Protein AF-A0A2D8NR41-F1 (afdb_monomer)

Secondary structure (DSSP, 8-state):
--HHHHHHHHHHHHHHHHHHHHHHHHHHHHHHHHHTT--HHHHHHHHHHSHHHHHHHHHHHHHHHHHHHHHHTTT-TTS--PPPPHHHHHHHHHHHHHHHHHHHHIIIIITTPPPPTT-PPPTT-

Solvent-accessible surface area (backbone atoms only — not comparable to full-atom values): 7185 Å² total; per-residue (Å²): 129,58,71,67,58,52,50,40,50,53,34,42,53,49,20,52,52,46,48,53,51,53,53,53,52,51,51,52,53,51,52,53,27,62,76,69,72,46,63,61,67,61,48,52,53,53,53,63,64,36,67,66,48,45,38,44,53,52,34,24,51,50,28,43,47,53,33,52,42,43,73,73,58,53,58,59,93,74,86,64,83,60,76,81,55,68,68,58,55,49,48,50,50,54,35,48,53,42,49,52,51,50,50,48,48,37,69,76,70,46,73,85,58,85,61,61,90,93,63,68,75,62,97,88,113

Sequence (125 aa):
MSPERVWTVLRGVMAVVILASVVRQLAASIASALEYGRDLGVTVANFFSFFTILSNVSSAIVLTWAVVWFLTRGRDAGGERRREPRVLAIALVSVTTYMVITGVVYNILLRGVELPQGSEPVPWS

Structure (mmCIF, N/CA/C/O backbone):
data_AF-A0A2D8NR41-F1
#
_entry.id   AF-A0A2D8NR41-F1
#
loop_
_atom_site.group_PDB
_atom_site.id
_atom_site.type_symbol
_atom_site.label_atom_id
_atom_site.label_alt_id
_atom_site.label_comp_id
_atom_site.label_asym_id
_atom_site.label_entity_id
_atom_site.label_seq_id
_atom_site.pdbx_PDB_ins_code
_atom_site.Cartn_x
_atom_site.Cartn_y
_atom_site.Cartn_z
_atom_site.occupancy
_atom_site.B_iso_or_equiv
_atom_site.auth_seq_id
_atom_site.auth_comp_id
_atom_site.auth_asym_id
_atom_site.auth_atom_id
_atom_site.pdbx_PDB_model_num
ATOM 1 N N . MET A 1 1 ? 14.369 -16.161 -17.646 1.00 67.06 1 MET A N 1
ATOM 2 C CA . MET A 1 1 ? 13.670 -14.851 -17.604 1.00 67.06 1 MET A CA 1
ATOM 3 C C . MET A 1 1 ? 14.728 -13.774 -17.371 1.00 67.06 1 MET A C 1
ATOM 5 O O . MET A 1 1 ? 15.630 -14.047 -16.592 1.00 67.06 1 MET A O 1
ATOM 9 N N . SER A 1 2 ? 14.710 -12.621 -18.054 1.00 83.56 2 SER A N 1
ATOM 10 C CA . SER A 1 2 ? 15.742 -11.591 -17.811 1.00 83.56 2 SER A CA 1
ATOM 11 C C . SER A 1 2 ? 15.617 -11.012 -16.389 1.00 83.56 2 SER A C 1
ATOM 13 O O . SER A 1 2 ? 14.490 -10.935 -15.890 1.00 83.56 2 SER A O 1
ATOM 15 N N . PRO A 1 3 ? 16.720 -10.582 -15.739 1.00 84.69 3 PRO A N 1
ATOM 16 C CA . PRO A 1 3 ? 16.688 -10.051 -14.369 1.00 84.69 3 PRO A CA 1
ATOM 17 C C . PRO A 1 3 ? 15.653 -8.935 -14.169 1.00 84.69 3 PRO A C 1
ATOM 19 O O . PRO A 1 3 ? 14.934 -8.905 -13.178 1.00 84.69 3 PRO A O 1
ATOM 22 N N . GLU A 1 4 ? 15.503 -8.067 -15.167 1.00 84.31 4 GLU A N 1
ATOM 23 C CA . GLU A 1 4 ? 14.538 -6.964 -15.153 1.00 84.31 4 GLU A CA 1
ATOM 24 C C . GLU A 1 4 ? 13.085 -7.447 -15.138 1.00 84.31 4 GLU A C 1
ATOM 26 O O . GLU A 1 4 ? 12.248 -6.907 -14.420 1.00 84.31 4 GLU A O 1
ATOM 31 N N . ARG A 1 5 ? 12.776 -8.502 -15.905 1.00 86.88 5 ARG A N 1
ATOM 32 C CA . ARG A 1 5 ? 11.436 -9.101 -15.911 1.00 86.88 5 ARG A CA 1
ATOM 33 C C . ARG A 1 5 ? 11.131 -9.766 -14.577 1.00 86.88 5 ARG A C 1
ATOM 35 O O . ARG A 1 5 ? 10.019 -9.604 -14.090 1.00 86.88 5 ARG A O 1
ATOM 42 N N . VAL A 1 6 ? 12.102 -10.469 -13.990 1.00 92.38 6 VAL A N 1
ATOM 43 C CA . VAL A 1 6 ? 11.952 -11.061 -12.650 1.00 92.38 6 VAL A CA 1
ATOM 44 C C . VAL A 1 6 ? 11.641 -9.964 -11.636 1.00 92.38 6 VAL A C 1
ATOM 46 O O . VAL A 1 6 ? 10.667 -10.069 -10.901 1.00 92.38 6 VAL A O 1
ATOM 49 N N . TRP A 1 7 ? 12.401 -8.871 -11.653 1.00 90.38 7 TRP A N 1
ATOM 50 C CA . TRP A 1 7 ? 12.199 -7.753 -10.737 1.00 90.38 7 TRP A CA 1
ATOM 51 C C . TRP A 1 7 ? 10.839 -7.069 -10.906 1.00 90.38 7 TRP A C 1
ATOM 53 O O . TRP A 1 7 ? 10.156 -6.794 -9.922 1.00 90.38 7 TRP A O 1
ATOM 63 N N . THR A 1 8 ? 10.389 -6.854 -12.143 1.00 92.69 8 THR A N 1
ATOM 64 C CA . THR A 1 8 ? 9.043 -6.328 -12.405 1.00 92.69 8 THR A CA 1
ATOM 65 C C . THR A 1 8 ? 7.953 -7.274 -11.902 1.00 92.69 8 THR A C 1
ATOM 67 O O . THR A 1 8 ? 6.981 -6.808 -11.311 1.00 92.69 8 THR A O 1
ATOM 70 N N . VAL A 1 9 ? 8.106 -8.589 -12.091 1.00 94.62 9 VAL A N 1
ATOM 71 C CA . VAL A 1 9 ? 7.152 -9.577 -11.559 1.00 94.62 9 VAL A CA 1
ATOM 72 C C . VAL A 1 9 ? 7.119 -9.521 -10.035 1.00 94.62 9 VAL A C 1
ATOM 74 O O . VAL A 1 9 ? 6.037 -9.429 -9.469 1.00 94.62 9 VAL A O 1
ATOM 77 N N . LEU A 1 10 ? 8.278 -9.495 -9.372 1.00 96.62 10 LEU A N 1
ATOM 78 C CA . LEU A 1 10 ? 8.359 -9.395 -7.912 1.00 96.62 10 LEU A CA 1
ATOM 79 C C . LEU A 1 10 ? 7.687 -8.120 -7.387 1.00 96.62 10 LEU A C 1
ATOM 81 O O . LEU A 1 10 ? 6.887 -8.192 -6.458 1.00 96.62 10 LEU A O 1
ATOM 85 N N . ARG A 1 11 ? 7.942 -6.964 -8.014 1.00 96.06 11 ARG A N 1
ATOM 86 C CA . ARG A 1 11 ? 7.269 -5.696 -7.680 1.00 96.06 11 ARG A CA 1
ATOM 87 C C . ARG A 1 11 ? 5.750 -5.805 -7.827 1.00 96.06 11 ARG A C 1
ATOM 89 O O . ARG A 1 11 ? 5.024 -5.347 -6.950 1.00 96.06 11 ARG A O 1
ATOM 96 N N . GLY A 1 12 ? 5.279 -6.426 -8.909 1.00 97.88 12 GLY A N 1
ATOM 97 C CA . GLY A 1 12 ? 3.852 -6.630 -9.163 1.00 97.88 12 GLY A CA 1
ATOM 98 C C . GLY A 1 12 ? 3.194 -7.550 -8.139 1.00 97.88 12 GLY A C 1
ATOM 99 O O . GLY A 1 12 ? 2.162 -7.195 -7.577 1.00 97.88 12 GLY A O 1
ATOM 100 N N . VAL A 1 13 ? 3.815 -8.693 -7.843 1.00 98.25 13 VAL A N 1
ATOM 101 C CA . VAL A 1 13 ? 3.335 -9.632 -6.819 1.00 98.25 13 VAL A CA 1
ATOM 102 C C . VAL A 1 13 ? 3.257 -8.943 -5.458 1.00 98.25 13 VAL A C 1
ATOM 104 O O . VAL A 1 13 ? 2.220 -9.012 -4.804 1.00 98.25 13 VAL A O 1
ATOM 107 N N . MET A 1 14 ? 4.302 -8.214 -5.056 1.00 97.75 14 MET A N 1
ATOM 108 C CA . MET A 1 14 ? 4.299 -7.499 -3.778 1.00 97.75 14 MET A CA 1
ATOM 109 C C . MET A 1 14 ? 3.232 -6.406 -3.713 1.00 97.75 14 MET A C 1
ATOM 111 O O . MET A 1 14 ? 2.570 -6.280 -2.687 1.00 97.75 14 MET A O 1
ATOM 115 N N . ALA A 1 15 ? 3.009 -5.655 -4.796 1.00 98.25 15 ALA A N 1
ATOM 116 C CA . ALA A 1 15 ? 1.934 -4.664 -4.843 1.00 98.25 15 ALA A CA 1
ATOM 117 C C . ALA A 1 15 ? 0.554 -5.305 -4.615 1.00 98.25 15 ALA A C 1
ATOM 119 O O . ALA A 1 15 ? -0.245 -4.781 -3.840 1.00 98.25 15 ALA A O 1
ATOM 120 N N . VAL A 1 16 ? 0.296 -6.461 -5.239 1.00 98.19 16 VAL A N 1
ATOM 121 C CA . VAL A 1 16 ? -0.960 -7.210 -5.074 1.00 98.19 16 VAL A CA 1
ATOM 122 C C . VAL A 1 16 ? -1.117 -7.728 -3.646 1.00 98.19 16 VAL A C 1
ATOM 124 O O . VAL A 1 16 ? -2.184 -7.564 -3.060 1.00 98.19 16 VAL A O 1
ATOM 127 N N . VAL A 1 17 ? -0.066 -8.310 -3.064 1.00 97.81 17 VAL A N 1
ATOM 128 C CA . VAL A 1 17 ? -0.089 -8.820 -1.682 1.00 97.81 17 VAL A CA 1
ATOM 129 C C . VAL A 1 17 ? -0.371 -7.697 -0.683 1.00 97.81 17 VAL A C 1
ATOM 131 O O . VAL A 1 17 ? -1.241 -7.841 0.176 1.00 97.81 17 VAL A O 1
ATOM 134 N N . ILE A 1 18 ? 0.316 -6.558 -0.817 1.00 96.62 18 ILE A N 1
ATOM 135 C CA . ILE A 1 18 ? 0.108 -5.394 0.054 1.00 96.62 18 ILE A CA 1
ATOM 136 C C . ILE A 1 18 ? -1.329 -4.882 -0.076 1.00 96.62 18 ILE A C 1
ATOM 138 O O . ILE A 1 18 ? -1.996 -4.662 0.934 1.00 96.62 18 ILE A O 1
ATOM 142 N N . LEU A 1 19 ? -1.835 -4.732 -1.304 1.00 97.00 19 LEU A N 1
ATOM 143 C CA . LEU A 1 19 ? -3.196 -4.253 -1.535 1.00 97.00 19 LEU A CA 1
ATOM 144 C C . LEU A 1 19 ? -4.244 -5.207 -0.945 1.00 97.00 19 LEU A C 1
ATOM 146 O O . LEU A 1 19 ? -5.183 -4.752 -0.296 1.00 97.00 19 LEU A O 1
ATOM 150 N N . ALA A 1 20 ? -4.066 -6.519 -1.116 1.00 96.56 20 ALA A N 1
ATOM 151 C CA . ALA A 1 20 ? -4.950 -7.526 -0.534 1.00 96.56 20 ALA A CA 1
ATOM 152 C C . ALA A 1 20 ? -4.975 -7.446 1.001 1.00 96.56 20 ALA A C 1
ATOM 154 O O . ALA A 1 20 ? -6.049 -7.520 1.602 1.00 96.56 20 ALA A O 1
ATOM 155 N N . SER A 1 21 ? -3.814 -7.236 1.628 1.00 93.69 21 SER A N 1
ATOM 156 C CA . SER A 1 21 ? -3.703 -7.038 3.077 1.00 93.69 21 SER A CA 1
ATOM 157 C C . SER A 1 21 ? -4.460 -5.788 3.543 1.00 93.69 21 SER A C 1
ATOM 159 O O . SER A 1 21 ? -5.305 -5.876 4.435 1.00 93.69 21 SER A O 1
ATOM 161 N N . VAL A 1 22 ? -4.252 -4.643 2.879 1.00 95.69 22 VAL A N 1
ATOM 162 C CA . VAL A 1 22 ? -4.940 -3.379 3.203 1.00 95.69 22 VAL A CA 1
ATOM 163 C C . VAL A 1 22 ? -6.457 -3.512 3.056 1.00 95.69 22 VAL A C 1
ATOM 165 O O . VAL A 1 22 ? -7.193 -3.113 3.956 1.00 95.69 22 VAL A O 1
ATOM 168 N N . VAL A 1 23 ? -6.940 -4.101 1.957 1.00 96.19 23 VAL A N 1
ATOM 169 C CA . VAL A 1 23 ? -8.381 -4.296 1.715 1.00 96.19 23 VAL A CA 1
ATOM 170 C C . VAL A 1 23 ? -8.998 -5.197 2.779 1.00 96.19 23 VAL A C 1
ATOM 172 O O . VAL A 1 23 ? -10.062 -4.879 3.311 1.00 96.19 23 VAL A O 1
ATOM 175 N N . ARG A 1 24 ? -8.329 -6.301 3.127 1.00 94.38 24 ARG A N 1
ATOM 176 C CA . ARG A 1 24 ? -8.798 -7.200 4.183 1.00 94.38 24 ARG A CA 1
ATOM 177 C C . ARG A 1 24 ? -8.887 -6.484 5.528 1.00 94.38 24 ARG A C 1
ATOM 179 O O . ARG A 1 24 ? -9.885 -6.643 6.227 1.00 94.38 24 ARG A O 1
ATOM 186 N N . GLN A 1 25 ? -7.860 -5.721 5.893 1.00 92.62 25 GLN A N 1
ATOM 187 C CA . GLN A 1 25 ? -7.826 -5.025 7.177 1.00 92.62 25 GLN A CA 1
ATOM 188 C C . GLN A 1 25 ? -8.896 -3.929 7.243 1.00 92.62 25 GLN A C 1
ATOM 190 O O . GLN A 1 25 ? -9.595 -3.829 8.247 1.00 92.62 25 GLN A O 1
ATOM 195 N N . LEU A 1 26 ? -9.113 -3.193 6.148 1.00 94.12 26 LEU A N 1
ATOM 196 C CA . LEU A 1 26 ? -10.197 -2.216 6.043 1.00 94.12 26 LEU A CA 1
ATOM 197 C C . LEU A 1 26 ? -11.575 -2.877 6.189 1.00 94.12 26 LEU A C 1
ATOM 199 O O . LEU A 1 26 ? -12.419 -2.374 6.927 1.00 94.12 26 LEU A O 1
ATOM 203 N N . ALA A 1 27 ? -11.802 -4.014 5.525 1.00 95.06 27 ALA A N 1
ATOM 204 C CA . ALA A 1 27 ? -13.057 -4.756 5.636 1.00 95.06 27 ALA A CA 1
ATOM 205 C C . ALA A 1 27 ? -13.327 -5.211 7.080 1.00 95.06 27 ALA A C 1
ATOM 207 O O . ALA A 1 27 ? -14.451 -5.081 7.559 1.00 95.06 27 ALA A O 1
ATOM 208 N N . ALA A 1 28 ? -12.296 -5.678 7.791 1.00 91.12 28 ALA A N 1
ATOM 209 C CA . ALA A 1 28 ? -12.403 -6.032 9.205 1.00 91.12 28 ALA A CA 1
ATOM 210 C C . ALA A 1 28 ? -12.726 -4.810 10.086 1.00 91.12 28 ALA A C 1
ATOM 212 O O . ALA A 1 28 ? -13.606 -4.888 10.942 1.00 91.12 28 ALA A O 1
ATOM 213 N N . SER A 1 29 ? -12.080 -3.662 9.845 1.00 90.25 29 SER A N 1
ATOM 214 C CA . SER A 1 29 ? -12.373 -2.417 10.569 1.00 90.25 29 SER A CA 1
ATOM 215 C C . SER A 1 29 ? -13.807 -1.930 10.342 1.00 90.25 29 SER A C 1
ATOM 217 O O . SER A 1 29 ? -14.466 -1.517 11.293 1.00 90.25 29 SER A O 1
ATOM 219 N N . ILE A 1 30 ? -14.313 -2.011 9.107 1.00 94.25 30 ILE A N 1
ATOM 220 C CA . ILE A 1 30 ? -15.699 -1.647 8.776 1.00 94.25 30 ILE A CA 1
ATOM 221 C C . ILE A 1 30 ? -16.686 -2.612 9.439 1.00 94.25 30 ILE A C 1
ATOM 223 O O . ILE A 1 30 ? -17.657 -2.157 10.036 1.00 94.25 30 ILE A O 1
ATOM 227 N N . ALA A 1 31 ? -16.438 -3.923 9.373 1.00 93.31 31 ALA A N 1
ATOM 228 C CA . ALA A 1 31 ? -17.303 -4.921 10.003 1.00 93.31 31 ALA A CA 1
ATOM 229 C C . ALA A 1 31 ? -17.423 -4.688 11.517 1.00 93.31 31 ALA A C 1
ATOM 231 O O . ALA A 1 31 ? -18.533 -4.634 12.041 1.00 93.31 31 ALA A O 1
ATOM 232 N N . SER A 1 32 ? -16.296 -4.440 12.193 1.00 89.44 32 SER A N 1
ATOM 233 C CA . SER A 1 32 ? -16.276 -4.095 13.618 1.00 89.44 32 SER A CA 1
ATOM 234 C C . SER A 1 32 ? -17.012 -2.782 13.911 1.00 89.44 32 SER A C 1
ATOM 236 O O . SER A 1 32 ? -17.748 -2.682 14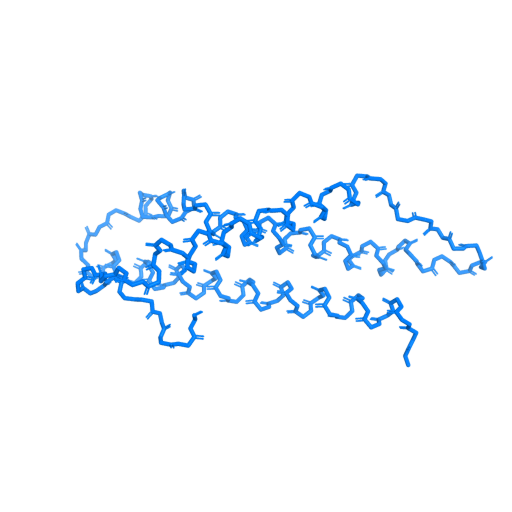.892 1.00 89.44 32 SER A O 1
ATOM 238 N N . ALA A 1 33 ? -16.854 -1.761 13.064 1.00 93.31 33 ALA A N 1
ATOM 239 C CA . ALA A 1 33 ? -17.566 -0.500 13.244 1.00 93.31 33 ALA A CA 1
ATOM 240 C C . ALA A 1 33 ? -19.085 -0.666 13.123 1.00 93.31 33 ALA A C 1
ATOM 242 O O . ALA A 1 33 ? -19.812 -0.095 13.932 1.00 93.31 33 ALA A O 1
ATOM 243 N N . LEU A 1 34 ? -19.560 -1.478 12.176 1.00 94.69 34 LEU A N 1
ATOM 244 C CA . LEU A 1 34 ? -20.982 -1.797 12.037 1.00 94.69 34 LEU A CA 1
ATOM 245 C C . LEU A 1 34 ? -21.515 -2.569 13.249 1.00 94.69 34 LEU A C 1
ATOM 247 O O . LEU A 1 34 ? -22.580 -2.229 13.757 1.00 94.69 34 LEU A O 1
ATOM 251 N N . GLU A 1 35 ? -20.769 -3.564 13.734 1.00 94.25 35 GLU A N 1
ATOM 252 C CA . GLU A 1 35 ? -21.146 -4.376 14.898 1.00 94.25 35 GLU A CA 1
ATOM 253 C C . GLU A 1 35 ? -21.319 -3.529 16.166 1.00 94.25 35 GLU A C 1
ATOM 255 O O . GLU A 1 35 ? -22.291 -3.691 16.901 1.00 94.25 35 GLU A O 1
ATOM 260 N N . TYR A 1 36 ? -20.411 -2.578 16.395 1.00 92.62 36 TYR A N 1
ATOM 261 C CA . TYR A 1 36 ? -20.434 -1.713 17.576 1.00 92.62 36 TYR A CA 1
ATOM 262 C C . TYR A 1 36 ? -21.157 -0.373 17.360 1.00 92.62 36 TYR A C 1
ATOM 264 O O . TYR A 1 36 ? -21.066 0.504 18.219 1.00 92.62 36 TYR A O 1
ATOM 272 N N . GLY A 1 37 ? -21.837 -0.178 16.224 1.00 93.19 37 GLY A N 1
ATOM 273 C CA . GLY A 1 37 ? -22.565 1.061 15.917 1.00 93.19 37 GLY A CA 1
ATOM 274 C C . GLY A 1 37 ? -21.684 2.318 15.858 1.00 93.19 37 GLY A C 1
ATOM 275 O O . GLY A 1 37 ? -22.138 3.407 16.208 1.00 93.19 37 GLY A O 1
ATOM 276 N N . ARG A 1 38 ? -20.413 2.181 15.462 1.00 93.44 38 ARG A N 1
ATOM 277 C CA . ARG A 1 38 ? -19.448 3.287 15.336 1.00 93.44 38 ARG A CA 1
ATOM 278 C C . ARG A 1 38 ? -19.631 4.035 14.013 1.00 93.44 38 ARG A C 1
ATOM 280 O O . ARG A 1 38 ? -20.031 3.458 13.005 1.00 93.44 38 ARG A O 1
ATOM 287 N N . ASP A 1 39 ? -19.257 5.314 14.001 1.00 96.12 39 ASP A N 1
ATOM 288 C CA . ASP A 1 39 ? -19.273 6.125 12.781 1.00 96.12 39 ASP A CA 1
ATOM 289 C C . ASP A 1 39 ? -18.265 5.600 11.741 1.00 96.12 39 ASP A C 1
ATOM 291 O O . ASP A 1 39 ? -17.067 5.448 12.016 1.00 96.12 39 ASP A O 1
ATOM 295 N N . LEU A 1 40 ? -18.752 5.317 10.529 1.00 95.25 40 LEU A N 1
ATOM 296 C CA . LEU A 1 40 ? -17.935 4.754 9.452 1.00 95.25 40 LEU A CA 1
ATOM 297 C C . LEU A 1 40 ? -16.930 5.764 8.894 1.00 95.25 40 LEU A C 1
ATOM 299 O O . LEU A 1 40 ? -15.809 5.379 8.563 1.00 95.25 40 LEU A O 1
ATOM 303 N N . GLY A 1 41 ? -17.301 7.043 8.807 1.00 94.88 41 GLY A N 1
ATOM 304 C CA . GLY A 1 41 ? -16.424 8.095 8.295 1.00 94.88 41 GLY A CA 1
ATOM 305 C C . GLY A 1 41 ? -15.193 8.270 9.179 1.00 94.88 41 GLY A C 1
ATOM 306 O O . GLY A 1 41 ? -14.063 8.227 8.692 1.00 94.88 41 GLY A O 1
ATOM 307 N N . VAL A 1 42 ? -15.405 8.365 10.492 1.00 93.88 42 VAL A N 1
ATOM 308 C CA . VAL A 1 42 ? -14.345 8.420 11.507 1.00 93.88 42 VAL A CA 1
ATOM 309 C C . VAL A 1 42 ? -13.526 7.133 11.509 1.00 93.88 42 VAL A C 1
ATOM 311 O O . VAL A 1 42 ? -12.301 7.192 11.574 1.00 93.88 42 VAL A O 1
ATOM 314 N N . THR A 1 43 ? -14.163 5.967 11.382 1.00 93.25 43 THR A N 1
ATOM 315 C CA . THR A 1 43 ? -13.449 4.680 11.312 1.00 93.25 43 THR A CA 1
ATOM 316 C C . THR A 1 43 ? -12.489 4.633 10.123 1.00 93.25 43 THR A C 1
ATOM 318 O O . THR A 1 43 ? -11.322 4.276 10.290 1.00 93.25 43 THR A O 1
ATOM 321 N N . VAL A 1 44 ? -12.943 5.030 8.931 1.00 94.44 44 VAL A N 1
ATOM 322 C CA . VAL A 1 44 ? -12.110 5.058 7.719 1.00 94.44 44 VAL A CA 1
ATOM 323 C C . VAL A 1 44 ? -11.004 6.110 7.835 1.00 94.44 44 VAL A C 1
ATOM 325 O O . VAL A 1 44 ? -9.857 5.828 7.484 1.00 94.44 44 VAL A O 1
ATOM 328 N N . ALA A 1 45 ? -11.304 7.295 8.371 1.00 95.25 45 ALA A N 1
ATOM 329 C CA . ALA A 1 45 ? -10.298 8.330 8.605 1.00 95.25 45 ALA A CA 1
ATOM 330 C C . ALA A 1 45 ? -9.203 7.852 9.575 1.00 95.25 45 ALA A C 1
ATOM 332 O O . ALA A 1 45 ? -8.012 8.018 9.303 1.00 95.25 45 ALA A O 1
ATOM 333 N N . ASN A 1 46 ? -9.591 7.190 10.667 1.00 93.00 46 ASN A N 1
ATOM 334 C CA . ASN A 1 46 ? -8.657 6.609 11.629 1.00 93.00 46 ASN A CA 1
ATOM 335 C C . ASN A 1 46 ? -7.823 5.490 10.995 1.00 93.00 46 ASN A C 1
ATOM 337 O O . ASN A 1 46 ? -6.610 5.459 11.183 1.00 93.00 46 ASN A O 1
ATOM 341 N N . PHE A 1 47 ? -8.438 4.622 10.186 1.00 93.12 47 PHE A N 1
ATOM 342 C CA . PHE A 1 47 ? -7.737 3.559 9.462 1.00 93.12 47 PHE A CA 1
ATOM 343 C C . PHE A 1 47 ? -6.606 4.113 8.581 1.00 93.12 47 PHE A C 1
ATOM 345 O O . PHE A 1 47 ? -5.465 3.661 8.664 1.00 93.12 47 PHE A O 1
ATOM 352 N N . PHE A 1 48 ? -6.885 5.147 7.785 1.00 94.62 48 PHE A N 1
ATOM 353 C CA . PHE A 1 48 ? -5.867 5.786 6.944 1.00 94.62 48 PHE A CA 1
ATOM 354 C C . PHE A 1 48 ? -4.935 6.742 7.701 1.00 94.62 48 PHE A C 1
ATOM 356 O O . PHE A 1 48 ? -4.002 7.263 7.100 1.00 94.62 48 PHE A O 1
ATOM 363 N N . SER A 1 49 ? -5.128 6.950 9.004 1.00 93.06 49 SER A N 1
ATOM 364 C CA . SER A 1 49 ? -4.203 7.728 9.839 1.00 93.06 49 SER A CA 1
ATOM 365 C C . SER A 1 49 ? -3.060 6.879 10.405 1.00 93.06 49 SER A C 1
ATOM 367 O O . SER A 1 49 ? -2.047 7.421 10.850 1.00 93.06 49 SER A O 1
ATOM 369 N N . PHE A 1 50 ? -3.171 5.547 10.368 1.00 91.12 50 PHE A N 1
ATOM 370 C CA . PHE A 1 50 ? -2.083 4.669 10.789 1.00 91.12 50 PHE A CA 1
ATOM 371 C C . PHE A 1 50 ? -0.913 4.743 9.805 1.00 91.12 50 PHE A C 1
ATOM 373 O O . PHE A 1 50 ? -1.056 4.471 8.610 1.00 91.12 50 PHE A O 1
ATOM 380 N N . PHE A 1 51 ? 0.284 5.029 10.323 1.00 90.50 51 PHE A N 1
ATOM 381 C CA . PHE A 1 51 ? 1.493 5.132 9.503 1.00 90.50 51 PHE A CA 1
ATOM 382 C C . PHE A 1 51 ? 1.795 3.836 8.730 1.00 90.50 51 PHE A C 1
ATOM 384 O O . PHE A 1 51 ? 2.269 3.907 7.601 1.00 90.50 51 PHE A O 1
ATOM 391 N N . THR A 1 52 ? 1.468 2.664 9.291 1.00 91.94 52 THR A N 1
ATOM 392 C CA . THR A 1 52 ? 1.601 1.357 8.622 1.00 91.94 52 THR A CA 1
ATOM 393 C C . THR A 1 52 ? 0.663 1.218 7.422 1.00 91.94 52 THR A C 1
ATOM 395 O O . THR A 1 52 ? 1.048 0.668 6.393 1.00 91.94 52 THR A O 1
ATOM 398 N N . ILE A 1 53 ? -0.569 1.729 7.516 1.00 94.69 53 ILE A N 1
ATOM 399 C CA . ILE A 1 53 ? -1.513 1.716 6.392 1.00 94.69 53 ILE A CA 1
ATOM 400 C C . ILE A 1 53 ? -1.030 2.662 5.297 1.00 94.69 53 ILE A C 1
ATOM 402 O O . ILE A 1 53 ? -0.946 2.263 4.136 1.00 94.69 53 ILE A O 1
ATOM 406 N N . LEU A 1 54 ? -0.648 3.889 5.654 1.00 94.69 54 LEU A N 1
ATOM 407 C CA . LEU A 1 54 ? -0.138 4.868 4.690 1.00 94.69 54 LEU A CA 1
ATOM 408 C C . LEU A 1 54 ? 1.145 4.392 4.000 1.00 94.69 54 LEU A C 1
ATOM 410 O O . LEU A 1 54 ? 1.282 4.540 2.780 1.00 94.69 54 LEU A O 1
ATOM 414 N N . SER A 1 55 ? 2.078 3.787 4.741 1.00 95.75 55 SER A N 1
ATOM 415 C CA . SER A 1 55 ? 3.304 3.238 4.159 1.00 95.75 55 SER A CA 1
ATOM 416 C C . SER A 1 55 ? 2.994 2.078 3.209 1.00 95.75 55 SER A C 1
ATOM 418 O O . SER A 1 55 ? 3.545 2.031 2.107 1.00 95.75 55 SER A O 1
ATOM 420 N N . ASN A 1 56 ? 2.061 1.188 3.560 1.00 96.62 56 ASN A N 1
ATOM 421 C CA . ASN A 1 56 ? 1.610 0.103 2.683 1.00 96.62 56 ASN A CA 1
ATOM 422 C C . ASN A 1 56 ? 0.949 0.626 1.405 1.00 96.62 56 ASN A C 1
ATOM 424 O O . ASN A 1 56 ? 1.339 0.238 0.303 1.00 96.62 56 ASN A O 1
ATOM 428 N N . VAL A 1 57 ? -0.003 1.549 1.525 1.00 97.88 57 VAL A N 1
ATOM 429 C CA . VAL A 1 57 ? -0.719 2.122 0.376 1.00 97.88 57 VAL A CA 1
ATOM 430 C C . VAL A 1 57 ? 0.243 2.846 -0.564 1.00 97.88 57 VAL A C 1
ATOM 432 O O . VAL A 1 57 ? 0.231 2.592 -1.769 1.00 97.88 57 VAL A O 1
ATOM 435 N N . SER A 1 58 ? 1.127 3.694 -0.031 1.00 97.75 58 SER A N 1
ATOM 436 C CA . SER A 1 58 ? 2.144 4.375 -0.846 1.00 97.75 58 SER A CA 1
ATOM 437 C C . SER A 1 58 ? 3.090 3.385 -1.532 1.00 97.75 58 SER A C 1
ATOM 439 O O . SER A 1 58 ? 3.388 3.548 -2.716 1.00 97.75 58 SER A O 1
ATOM 441 N N . SER A 1 59 ? 3.492 2.310 -0.848 1.00 98.19 59 SER A N 1
ATOM 442 C CA . SER A 1 59 ? 4.324 1.252 -1.433 1.00 98.19 59 SER A CA 1
ATOM 443 C C . SER A 1 59 ? 3.614 0.527 -2.573 1.00 98.19 59 SER A C 1
ATOM 445 O O . SER A 1 59 ? 4.195 0.367 -3.646 1.00 98.19 59 SER A O 1
ATOM 447 N N . ALA A 1 60 ? 2.348 0.142 -2.393 1.00 98.31 60 ALA A N 1
ATOM 448 C CA . ALA A 1 60 ? 1.551 -0.495 -3.439 1.00 98.31 60 ALA A CA 1
ATOM 449 C C . ALA A 1 60 ? 1.419 0.405 -4.679 1.00 98.3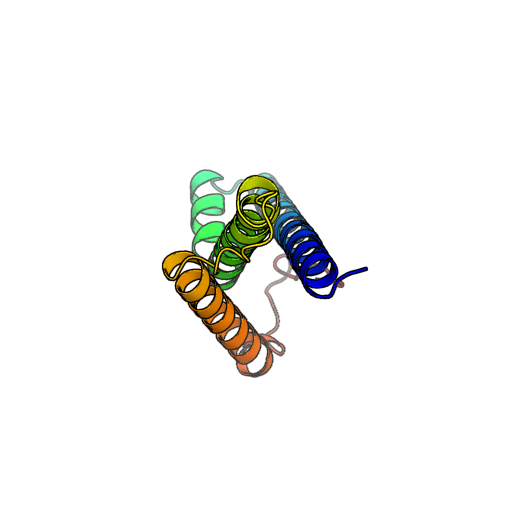1 60 ALA A C 1
ATOM 451 O O . ALA A 1 60 ? 1.592 -0.070 -5.805 1.00 98.31 60 ALA A O 1
ATOM 452 N N . ILE A 1 61 ? 1.189 1.708 -4.486 1.00 98.38 61 ILE A N 1
ATOM 453 C CA . ILE A 1 61 ? 1.113 2.695 -5.573 1.00 98.38 61 ILE A CA 1
ATOM 454 C C . ILE A 1 61 ? 2.446 2.787 -6.323 1.00 98.38 61 ILE A C 1
ATOM 456 O O . ILE A 1 61 ? 2.471 2.667 -7.548 1.00 98.38 61 ILE A O 1
ATOM 460 N N . VAL A 1 62 ? 3.562 2.968 -5.613 1.00 98.38 62 VAL A N 1
ATOM 461 C CA . VAL A 1 62 ? 4.885 3.145 -6.236 1.00 98.38 62 VAL A CA 1
ATOM 462 C C . VAL A 1 62 ? 5.358 1.868 -6.933 1.00 98.38 62 VAL A C 1
ATOM 464 O O . VAL A 1 62 ? 5.895 1.935 -8.039 1.00 98.38 62 VAL A O 1
ATOM 467 N N . LEU A 1 63 ? 5.123 0.693 -6.345 1.00 98.19 63 LEU A N 1
ATOM 468 C CA . LEU A 1 63 ? 5.431 -0.588 -6.983 1.00 98.19 63 LEU A CA 1
ATOM 469 C C . LEU A 1 63 ? 4.593 -0.793 -8.249 1.00 98.19 63 LEU A C 1
ATOM 471 O O . LEU A 1 63 ? 5.140 -1.167 -9.287 1.00 98.19 63 LEU A O 1
ATOM 475 N N . THR A 1 64 ? 3.296 -0.478 -8.201 1.00 98.00 64 THR A N 1
ATOM 476 C CA . THR A 1 64 ? 2.416 -0.523 -9.380 1.00 98.00 64 THR A CA 1
ATOM 477 C C . THR A 1 64 ? 2.897 0.443 -10.457 1.00 98.00 64 THR A C 1
ATOM 479 O O . THR A 1 64 ? 2.981 0.069 -11.626 1.00 98.00 64 THR A O 1
ATOM 482 N N . TRP A 1 65 ? 3.300 1.659 -10.079 1.00 97.00 65 TRP A N 1
ATOM 483 C CA . TRP A 1 65 ? 3.884 2.625 -11.006 1.00 97.00 65 TRP A CA 1
ATOM 484 C C . TRP A 1 65 ? 5.155 2.074 -11.662 1.00 97.00 65 TRP A C 1
ATOM 486 O O . TRP A 1 65 ? 5.284 2.143 -12.885 1.00 97.00 65 TRP A O 1
ATOM 496 N N . ALA A 1 66 ? 6.052 1.449 -10.897 1.00 94.81 66 ALA A N 1
ATOM 497 C CA . ALA A 1 66 ? 7.253 0.825 -11.446 1.00 94.81 66 ALA A CA 1
ATOM 498 C C . ALA A 1 66 ? 6.923 -0.292 -12.451 1.00 94.81 66 ALA A C 1
ATOM 500 O O . ALA A 1 66 ? 7.555 -0.373 -13.509 1.00 94.81 66 ALA A O 1
ATOM 501 N N . VAL A 1 67 ? 5.907 -1.116 -12.167 1.00 94.81 67 VAL A N 1
ATOM 502 C CA . VAL A 1 67 ? 5.428 -2.144 -13.105 1.00 94.81 67 VAL A CA 1
ATOM 503 C C . VAL A 1 67 ? 4.871 -1.507 -14.374 1.00 94.81 67 VAL A C 1
ATOM 505 O O . VAL A 1 67 ? 5.328 -1.836 -15.468 1.00 94.81 67 VAL A O 1
ATOM 508 N N . VAL A 1 68 ? 3.935 -0.563 -14.255 1.00 93.69 68 VAL A N 1
ATOM 509 C CA . VAL A 1 68 ? 3.317 0.118 -15.405 1.00 93.69 68 VAL A CA 1
ATOM 510 C C . VAL A 1 68 ? 4.372 0.826 -16.252 1.00 93.69 68 VAL A C 1
ATOM 512 O O . VAL A 1 68 ? 4.337 0.735 -17.480 1.00 93.69 68 VAL A O 1
ATOM 515 N N . TRP A 1 69 ? 5.349 1.487 -15.628 1.00 91.94 69 TRP A N 1
ATOM 516 C CA . TRP A 1 69 ? 6.452 2.131 -16.338 1.00 91.94 69 TRP A CA 1
ATOM 517 C C . TRP A 1 69 ? 7.279 1.115 -17.134 1.00 91.94 69 TRP A C 1
ATOM 519 O O . TRP A 1 69 ? 7.523 1.329 -18.322 1.00 91.94 69 TRP A O 1
ATOM 529 N N . PHE A 1 70 ? 7.643 -0.021 -16.535 1.00 88.69 70 PHE A N 1
ATOM 530 C CA . PHE A 1 70 ? 8.388 -1.068 -17.237 1.00 88.69 70 PHE A CA 1
ATOM 531 C C . PHE A 1 70 ? 7.590 -1.684 -18.397 1.00 88.69 70 PHE A C 1
ATOM 533 O O . PHE A 1 70 ? 8.151 -1.977 -19.452 1.00 88.69 70 PHE A O 1
ATOM 540 N N . LEU A 1 71 ? 6.279 -1.880 -18.226 1.00 88.25 71 LEU A N 1
ATOM 541 C CA . LEU A 1 71 ? 5.414 -2.431 -19.273 1.00 88.25 71 LEU A CA 1
ATOM 542 C C . LEU A 1 71 ? 5.220 -1.464 -20.450 1.00 88.25 71 LEU A C 1
ATOM 5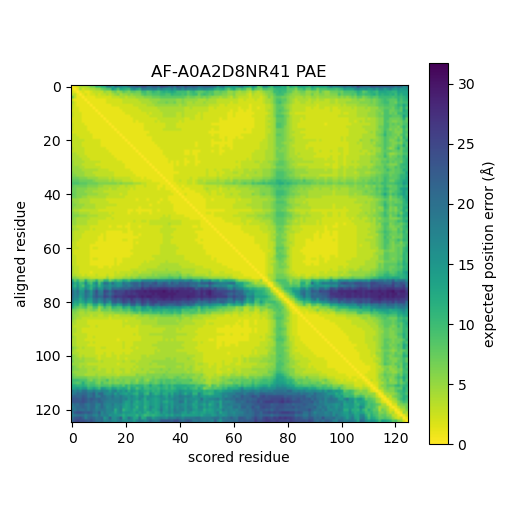44 O O . LEU A 1 71 ? 5.151 -1.925 -21.585 1.00 88.25 71 LEU A O 1
ATOM 548 N N . THR A 1 72 ? 5.153 -0.155 -20.189 1.00 86.81 72 THR A N 1
ATOM 549 C CA . THR A 1 72 ? 4.799 0.864 -21.198 1.00 86.81 72 THR A CA 1
ATOM 550 C C . THR A 1 72 ? 5.989 1.571 -21.840 1.00 86.81 72 THR A C 1
ATOM 552 O O . THR A 1 72 ? 5.901 1.955 -22.998 1.00 86.81 72 THR A O 1
ATOM 555 N N . ARG A 1 73 ? 7.073 1.802 -21.091 1.00 75.44 73 ARG A N 1
ATOM 556 C CA . ARG A 1 73 ? 8.182 2.704 -21.471 1.00 75.44 73 ARG A CA 1
ATOM 557 C C . ARG A 1 73 ? 9.569 2.113 -21.224 1.00 75.44 73 ARG A C 1
ATOM 559 O O . ARG A 1 73 ? 10.547 2.595 -21.778 1.00 75.44 73 ARG A O 1
ATOM 566 N N . GLY A 1 74 ? 9.674 1.082 -20.385 1.00 61.09 74 GLY A N 1
ATOM 567 C CA . GLY A 1 74 ? 10.921 0.334 -20.180 1.00 61.09 74 GLY A CA 1
ATOM 568 C C . GLY A 1 74 ? 11.215 -0.685 -21.288 1.00 61.09 74 GLY A C 1
ATOM 569 O O . GLY A 1 74 ? 12.278 -1.295 -21.291 1.00 61.09 74 GLY A O 1
ATOM 570 N N . ARG A 1 75 ? 10.268 -0.887 -22.213 1.00 64.75 75 ARG A N 1
ATOM 571 C CA . ARG A 1 75 ? 10.314 -1.896 -23.280 1.00 64.75 75 ARG A CA 1
ATOM 572 C C . ARG A 1 75 ? 10.724 -1.366 -24.658 1.00 64.75 75 ARG A C 1
ATOM 574 O O . ARG A 1 75 ? 10.711 -2.173 -25.583 1.00 64.75 75 ARG A O 1
ATOM 581 N N . ASP A 1 76 ? 11.038 -0.073 -24.800 1.00 56.62 76 ASP A N 1
ATOM 582 C CA . ASP A 1 76 ? 11.216 0.569 -26.112 1.00 56.62 76 ASP A CA 1
ATOM 583 C C . ASP A 1 76 ? 12.091 -0.270 -27.061 1.00 56.62 76 ASP A C 1
ATOM 585 O O . ASP A 1 76 ? 13.228 -0.651 -26.778 1.00 56.62 76 ASP A O 1
ATOM 589 N N . ALA A 1 77 ? 11.465 -0.603 -28.188 1.00 50.59 77 ALA A N 1
ATOM 590 C CA . ALA A 1 77 ? 11.772 -1.677 -29.122 1.00 50.59 77 ALA A CA 1
ATOM 591 C C . ALA A 1 77 ? 12.949 -1.376 -30.076 1.00 50.59 77 ALA A C 1
ATOM 593 O O . ALA A 1 77 ? 12.920 -1.777 -31.236 1.00 50.59 77 ALA A O 1
ATOM 594 N N . GLY A 1 78 ? 13.979 -0.667 -29.602 1.00 48.47 78 GLY A N 1
ATOM 595 C CA . GLY A 1 78 ? 15.056 -0.116 -30.440 1.00 48.47 78 GLY A CA 1
ATOM 596 C C . GLY A 1 78 ? 16.483 -0.310 -29.918 1.00 48.47 78 GLY A C 1
ATOM 597 O O . GLY A 1 78 ? 17.393 0.347 -30.402 1.00 48.47 78 GLY A O 1
ATOM 598 N N . GLY A 1 79 ? 16.706 -1.176 -28.925 1.00 47.88 79 GLY A N 1
ATOM 599 C CA . GLY A 1 79 ? 18.053 -1.530 -28.446 1.00 47.88 79 GLY A CA 1
ATOM 600 C C . GLY A 1 79 ? 18.675 -0.575 -27.416 1.00 47.88 79 GLY A C 1
ATOM 601 O O . GLY A 1 79 ? 19.561 -0.997 -26.674 1.00 47.88 79 GLY A O 1
ATOM 602 N N . GLU A 1 80 ? 18.179 0.656 -27.271 1.00 53.81 80 GLU A N 1
ATOM 603 C CA . GLU A 1 80 ? 18.635 1.575 -26.221 1.00 53.81 80 GLU A CA 1
ATOM 604 C C . GLU A 1 80 ? 17.819 1.416 -24.930 1.00 53.81 80 GLU A C 1
ATOM 606 O O . GLU A 1 80 ? 16.634 1.742 -24.846 1.00 53.81 80 GLU A O 1
ATOM 611 N N . ARG A 1 81 ? 18.476 0.902 -23.884 1.00 59.59 81 ARG A N 1
ATOM 612 C CA . ARG A 1 81 ? 17.917 0.779 -22.531 1.00 59.59 81 ARG A CA 1
ATOM 613 C C . ARG A 1 81 ? 17.531 2.160 -21.995 1.00 59.59 81 ARG A C 1
ATOM 615 O O . ARG A 1 81 ? 18.393 2.950 -21.605 1.00 59.59 81 ARG A O 1
ATOM 622 N N . ARG A 1 82 ? 16.231 2.436 -21.893 1.00 69.06 82 ARG A N 1
ATOM 623 C CA . ARG A 1 82 ? 15.740 3.670 -21.272 1.00 69.06 82 ARG A CA 1
ATOM 624 C C . ARG A 1 82 ? 15.932 3.589 -19.758 1.00 69.06 82 ARG A C 1
ATOM 626 O O . ARG A 1 82 ? 15.370 2.723 -19.092 1.00 69.06 82 ARG A O 1
ATOM 633 N N . ARG A 1 83 ? 16.760 4.479 -19.208 1.00 76.19 83 ARG A N 1
ATOM 634 C CA . ARG A 1 83 ? 17.036 4.534 -17.766 1.00 76.19 83 ARG A CA 1
ATOM 635 C C . ARG A 1 83 ? 15.764 4.878 -16.981 1.00 76.19 83 ARG A C 1
ATOM 637 O O . ARG A 1 83 ? 14.960 5.698 -17.424 1.00 76.19 83 ARG A O 1
ATOM 644 N N . GLU A 1 84 ? 15.608 4.267 -15.805 1.00 82.50 84 GLU A N 1
ATOM 645 C CA . GLU A 1 84 ? 14.496 4.545 -14.889 1.00 82.50 84 GLU A CA 1
ATOM 646 C C . GLU A 1 84 ? 14.434 6.047 -14.533 1.00 82.50 84 GLU A C 1
ATOM 648 O O . GLU A 1 84 ? 15.475 6.645 -14.226 1.00 82.50 84 GLU A O 1
ATOM 653 N N . PRO A 1 85 ? 13.247 6.690 -14.576 1.00 89.44 85 PRO A N 1
ATOM 654 C CA . PRO A 1 85 ? 13.100 8.095 -14.232 1.00 89.44 85 PRO A CA 1
ATOM 655 C C . PRO A 1 85 ? 13.555 8.359 -12.799 1.00 89.44 85 PRO A C 1
ATOM 657 O O . PRO A 1 85 ? 13.168 7.647 -11.872 1.00 89.44 85 PRO A O 1
ATOM 660 N N . ARG A 1 86 ? 14.304 9.448 -12.592 1.00 93.06 86 ARG A N 1
ATOM 661 C CA . ARG A 1 86 ? 14.818 9.827 -11.265 1.00 93.06 86 ARG A CA 1
ATOM 662 C C . ARG A 1 86 ? 13.709 9.948 -10.213 1.00 93.06 86 ARG A C 1
ATOM 664 O O . ARG A 1 86 ? 13.922 9.566 -9.072 1.00 93.06 86 ARG A O 1
ATOM 671 N N . VAL A 1 87 ? 12.529 10.435 -10.603 1.00 95.69 87 VAL A N 1
ATOM 672 C CA . VAL A 1 87 ? 11.370 10.569 -9.703 1.00 95.69 87 VAL A CA 1
ATOM 673 C C . VAL A 1 87 ? 10.883 9.208 -9.201 1.00 95.69 87 VAL A C 1
ATOM 675 O O . VAL A 1 87 ? 10.606 9.069 -8.016 1.00 95.69 87 VAL A O 1
ATOM 678 N N . LEU A 1 88 ? 10.840 8.192 -10.068 1.00 94.69 88 LEU A N 1
ATOM 679 C CA . LEU A 1 88 ? 10.434 6.841 -9.678 1.00 94.69 88 LEU A CA 1
ATOM 680 C C . LEU A 1 88 ? 11.467 6.205 -8.740 1.00 94.69 88 LEU A C 1
ATOM 682 O O . LEU A 1 88 ? 11.096 5.612 -7.731 1.00 94.69 88 LEU A O 1
ATOM 686 N N . ALA A 1 89 ? 12.758 6.400 -9.020 1.00 94.69 89 ALA A N 1
ATOM 687 C CA . ALA A 1 89 ? 13.827 5.938 -8.139 1.00 94.69 89 ALA A CA 1
ATOM 688 C C . ALA A 1 89 ? 13.751 6.590 -6.745 1.00 94.69 89 ALA A C 1
ATOM 690 O O . ALA A 1 89 ? 13.871 5.897 -5.738 1.00 94.69 89 ALA A O 1
ATOM 691 N N . ILE A 1 90 ? 13.501 7.904 -6.675 1.00 97.94 90 ILE A N 1
ATOM 692 C CA . ILE A 1 90 ? 13.302 8.616 -5.402 1.00 97.94 90 ILE A CA 1
ATOM 693 C C . ILE A 1 90 ? 12.077 8.061 -4.671 1.00 97.94 90 ILE A C 1
ATOM 695 O O . ILE A 1 90 ? 12.184 7.729 -3.495 1.00 97.94 90 ILE A O 1
ATOM 699 N N . ALA A 1 91 ? 10.948 7.897 -5.364 1.00 97.88 91 ALA A N 1
ATOM 700 C CA . ALA A 1 91 ? 9.731 7.354 -4.770 1.00 97.88 91 ALA A CA 1
ATOM 701 C C . ALA A 1 91 ? 9.952 5.946 -4.194 1.00 97.88 91 ALA A C 1
ATOM 703 O O . ALA A 1 91 ? 9.530 5.677 -3.072 1.00 97.88 91 ALA A O 1
ATOM 704 N N . LEU A 1 92 ? 10.659 5.071 -4.922 1.00 96.69 92 LEU A N 1
ATOM 705 C CA . LEU A 1 92 ? 11.019 3.727 -4.4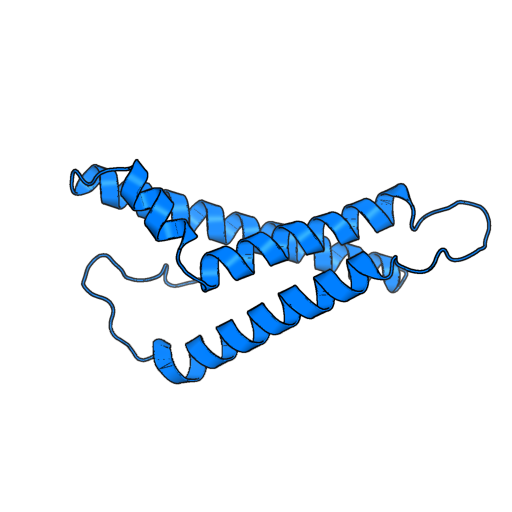61 1.00 96.69 92 LEU A CA 1
ATOM 706 C C . LEU A 1 92 ? 11.881 3.766 -3.199 1.00 96.69 92 LEU A C 1
ATOM 708 O O . LEU A 1 92 ? 11.617 3.015 -2.261 1.00 96.69 92 LEU A O 1
ATOM 712 N N . VAL A 1 93 ? 12.885 4.645 -3.155 1.00 97.81 93 VAL A N 1
ATOM 713 C CA . VAL A 1 93 ? 13.717 4.827 -1.958 1.00 97.81 93 VAL A CA 1
ATOM 714 C C . VAL A 1 93 ? 12.863 5.310 -0.787 1.00 97.81 93 VAL A C 1
ATOM 716 O O . VAL A 1 93 ? 12.931 4.710 0.280 1.00 97.81 93 VAL A O 1
ATOM 719 N N . SER A 1 94 ? 12.003 6.313 -0.984 1.00 97.94 94 SER A N 1
ATOM 720 C CA . SER A 1 94 ? 11.134 6.845 0.072 1.00 97.94 94 SER A CA 1
ATOM 721 C C . SER A 1 94 ? 10.213 5.782 0.674 1.00 97.94 94 SER A C 1
ATOM 723 O O . SER A 1 94 ? 10.194 5.614 1.893 1.00 97.94 94 SER A O 1
ATOM 725 N N . VAL A 1 95 ? 9.488 5.021 -0.156 1.00 98.00 95 VAL A N 1
ATOM 726 C CA . VAL A 1 95 ? 8.580 3.977 0.356 1.00 98.00 95 VAL A CA 1
ATOM 727 C C . VAL A 1 95 ? 9.343 2.819 0.998 1.00 98.00 95 VAL A C 1
ATOM 729 O O . VAL A 1 95 ? 8.891 2.266 1.997 1.00 98.00 95 VAL A O 1
ATOM 732 N N . THR A 1 96 ? 10.542 2.501 0.498 1.00 97.44 96 THR A N 1
ATOM 733 C CA . THR A 1 96 ? 11.427 1.511 1.130 1.00 97.44 96 THR A CA 1
ATOM 734 C C . THR A 1 96 ? 11.856 1.978 2.518 1.00 97.44 96 THR A C 1
ATOM 736 O O . THR A 1 96 ? 11.792 1.203 3.469 1.00 97.44 96 THR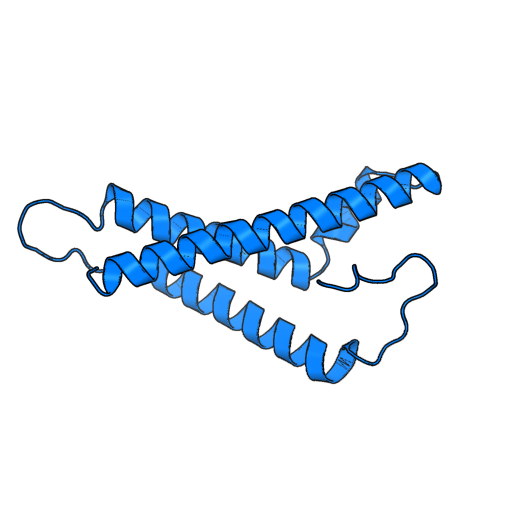 A O 1
ATOM 739 N N . THR A 1 97 ? 12.245 3.246 2.669 1.00 97.56 97 THR A N 1
ATOM 740 C CA . THR A 1 97 ? 12.592 3.824 3.972 1.00 97.56 97 THR A CA 1
ATOM 741 C C . THR A 1 97 ? 11.422 3.732 4.947 1.00 97.56 97 THR A C 1
ATOM 743 O O . THR A 1 97 ? 11.622 3.314 6.085 1.00 97.56 97 THR A O 1
ATOM 746 N N . TYR A 1 98 ? 10.199 4.047 4.510 1.00 95.88 98 TYR A N 1
ATOM 747 C CA . TYR A 1 98 ? 9.014 3.892 5.357 1.00 95.88 98 TYR A CA 1
ATOM 748 C C . TYR A 1 98 ? 8.796 2.442 5.778 1.00 95.88 98 TYR A C 1
ATOM 750 O O . TYR A 1 98 ? 8.612 2.192 6.963 1.00 95.88 98 TYR A O 1
ATOM 758 N N . MET A 1 99 ? 8.894 1.485 4.852 1.00 96.19 99 MET A N 1
ATOM 759 C CA . MET A 1 99 ? 8.760 0.058 5.165 1.00 96.19 99 MET A CA 1
ATOM 760 C C . MET A 1 99 ? 9.795 -0.426 6.175 1.00 96.19 99 MET A C 1
ATOM 762 O O . MET A 1 99 ? 9.450 -1.141 7.116 1.00 96.19 99 MET A O 1
ATOM 766 N N . VAL A 1 100 ? 11.053 -0.008 6.020 1.00 96.56 100 VAL A N 1
ATOM 767 C CA . VAL A 1 100 ? 12.124 -0.346 6.964 1.00 96.56 100 VAL A CA 1
ATOM 768 C C . VAL A 1 100 ? 11.815 0.223 8.344 1.00 96.56 100 VAL A C 1
ATOM 770 O O . VAL A 1 100 ? 11.861 -0.515 9.324 1.00 96.56 100 VAL A O 1
ATOM 773 N N . ILE A 1 101 ? 11.448 1.504 8.433 1.00 95.56 101 ILE A N 1
ATOM 774 C CA . ILE A 1 101 ? 11.112 2.142 9.712 1.00 95.56 101 ILE A CA 1
ATOM 775 C C . ILE A 1 101 ? 9.897 1.463 10.349 1.00 95.56 101 ILE A C 1
ATOM 777 O O . ILE A 1 101 ? 9.948 1.118 11.526 1.00 95.56 101 ILE A O 1
ATOM 781 N N . THR A 1 102 ? 8.831 1.211 9.586 1.00 92.81 102 THR A N 1
ATOM 782 C CA . THR A 1 102 ? 7.637 0.505 10.067 1.00 92.81 102 THR A CA 1
ATOM 783 C C . THR A 1 102 ? 7.988 -0.881 10.596 1.00 92.81 102 THR A C 1
ATOM 785 O O . THR A 1 102 ? 7.557 -1.240 11.690 1.00 92.81 102 THR A O 1
ATOM 788 N N . GLY A 1 103 ? 8.815 -1.637 9.870 1.00 90.75 103 GLY A N 1
ATOM 789 C CA . GLY A 1 103 ? 9.296 -2.941 10.310 1.00 90.75 103 GLY A CA 1
ATOM 790 C C . GLY A 1 103 ? 10.107 -2.851 11.601 1.00 90.75 103 GLY A C 1
ATOM 791 O O . GLY A 1 103 ? 9.865 -3.618 12.528 1.00 90.75 103 GLY A O 1
ATOM 792 N N . VAL A 1 104 ? 11.034 -1.900 11.705 1.00 94.75 104 VAL A N 1
ATOM 793 C CA . VAL A 1 104 ? 11.843 -1.688 12.916 1.00 94.75 104 VAL A CA 1
ATOM 794 C C . VAL A 1 104 ? 10.956 -1.345 14.113 1.00 94.75 104 VAL A C 1
ATOM 796 O O . VAL A 1 104 ? 11.045 -2.004 15.146 1.00 94.75 104 VAL A O 1
ATOM 799 N N . VAL A 1 105 ? 10.056 -0.372 13.963 1.00 92.44 105 VAL A N 1
ATOM 800 C CA . VAL A 1 105 ? 9.120 0.044 15.018 1.00 92.44 105 VAL A CA 1
ATOM 801 C C . VAL A 1 105 ? 8.249 -1.126 15.460 1.00 92.44 105 VAL A C 1
ATOM 803 O O . VAL A 1 105 ? 8.137 -1.380 16.657 1.00 92.44 105 VAL A O 1
ATOM 806 N N . TYR A 1 106 ? 7.684 -1.880 14.514 1.00 87.75 106 TYR A N 1
ATOM 807 C CA . TYR A 1 106 ? 6.862 -3.041 14.839 1.00 87.75 106 TYR A CA 1
ATOM 808 C C . TYR A 1 106 ? 7.648 -4.073 15.650 1.00 87.75 106 TYR A C 1
ATOM 810 O O . TYR A 1 106 ? 7.218 -4.478 16.727 1.00 87.75 106 TYR A O 1
ATOM 818 N N . ASN A 1 107 ? 8.822 -4.470 15.160 1.00 89.75 107 ASN A N 1
ATOM 819 C CA . ASN A 1 107 ? 9.594 -5.553 15.760 1.00 89.75 107 ASN A CA 1
ATOM 820 C C . ASN A 1 107 ? 10.173 -5.203 17.131 1.00 89.75 107 ASN A C 1
ATOM 822 O O . ASN A 1 107 ? 10.264 -6.088 17.977 1.00 89.75 107 ASN A O 1
ATOM 826 N N . ILE A 1 108 ? 10.565 -3.947 17.343 1.00 93.81 108 ILE A N 1
ATOM 827 C CA . ILE A 1 108 ? 11.209 -3.517 18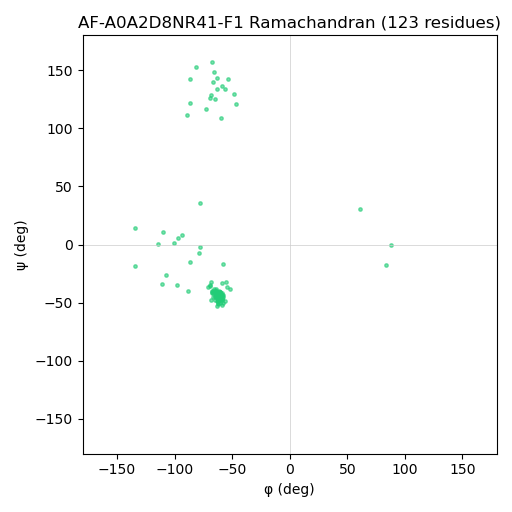.589 1.00 93.81 108 ILE A CA 1
ATOM 828 C C . ILE A 1 108 ? 10.175 -3.081 19.629 1.00 93.81 108 ILE A C 1
ATOM 830 O O . ILE A 1 108 ? 10.352 -3.370 20.809 1.00 93.81 108 ILE A O 1
ATOM 834 N N . LEU A 1 109 ? 9.116 -2.378 19.214 1.00 89.69 109 LEU A N 1
ATOM 835 C CA . LEU A 1 109 ? 8.229 -1.670 20.143 1.00 89.69 109 LEU A CA 1
ATOM 836 C C . LEU A 1 109 ? 6.829 -2.275 20.247 1.00 89.69 109 LEU A C 1
ATOM 838 O O . LEU A 1 109 ? 6.236 -2.204 21.316 1.00 89.69 109 LEU A O 1
ATOM 842 N N . LEU A 1 110 ? 6.282 -2.833 19.160 1.00 85.62 110 LEU A N 1
ATOM 843 C CA . LEU A 1 110 ? 4.854 -3.189 19.102 1.00 85.62 110 LEU A CA 1
ATOM 844 C C . LEU A 1 110 ? 4.578 -4.692 19.163 1.00 85.62 110 LEU A C 1
ATOM 846 O O . LEU A 1 110 ? 3.511 -5.086 19.615 1.00 85.62 110 LEU A O 1
ATOM 850 N N . ARG A 1 111 ? 5.519 -5.543 18.736 1.00 83.81 111 ARG A N 1
ATOM 851 C CA . ARG A 1 111 ? 5.320 -6.999 18.619 1.00 83.81 111 ARG A CA 1
ATOM 852 C C . ARG A 1 111 ? 4.863 -7.666 19.925 1.00 83.81 111 ARG A C 1
ATOM 854 O O . ARG A 1 111 ? 4.155 -8.662 19.869 1.00 83.81 111 ARG A O 1
ATOM 861 N N . GLY A 1 112 ? 5.299 -7.153 21.075 1.00 81.88 112 GLY A N 1
ATOM 862 C CA . GLY A 1 112 ? 4.953 -7.688 22.396 1.00 81.88 112 GLY A CA 1
ATOM 863 C C . GLY A 1 112 ? 3.797 -6.973 23.098 1.00 81.88 112 GLY A C 1
ATOM 864 O O . GLY A 1 112 ? 3.556 -7.252 24.267 1.00 81.88 112 GLY A O 1
ATOM 865 N N . VAL A 1 113 ? 3.130 -6.020 22.442 1.00 82.12 113 VAL A N 1
ATOM 866 C CA . VAL A 1 113 ? 2.036 -5.253 23.050 1.00 82.12 113 VAL A CA 1
ATOM 867 C C . VAL A 1 113 ? 0.725 -6.009 22.861 1.00 82.12 113 VAL A C 1
ATOM 869 O O . VAL A 1 113 ? 0.318 -6.278 21.731 1.00 82.12 113 VAL A O 1
ATOM 872 N N . GLU A 1 114 ? 0.053 -6.329 23.967 1.00 74.19 114 GLU A N 1
ATOM 873 C CA . GLU A 1 114 ? -1.285 -6.919 23.935 1.00 74.19 114 GLU A CA 1
ATOM 874 C C . GLU A 1 114 ? -2.300 -5.899 23.416 1.00 74.19 114 GLU A C 1
ATOM 876 O O . GLU A 1 114 ? -2.372 -4.756 23.878 1.00 74.19 114 GLU A O 1
ATOM 881 N N . LEU A 1 115 ? -3.083 -6.316 22.424 1.00 68.81 115 LEU A N 1
ATOM 882 C CA . LEU A 1 115 ? -4.153 -5.499 21.875 1.00 68.81 115 LEU A CA 1
ATOM 883 C C . LEU A 1 115 ? -5.430 -5.716 22.699 1.00 68.81 115 LEU A C 1
ATOM 885 O O . LEU A 1 115 ? -5.699 -6.842 23.118 1.00 68.81 115 LEU A O 1
ATOM 889 N N . PRO A 1 116 ? -6.241 -4.667 22.930 1.00 67.81 116 PRO A N 1
ATOM 890 C CA . PRO A 1 116 ? -7.546 -4.824 23.560 1.00 67.81 116 PRO A CA 1
ATOM 891 C C . PRO A 1 116 ? -8.388 -5.861 22.809 1.00 67.81 116 PRO A C 1
ATOM 893 O O . PRO A 1 116 ? -8.353 -5.898 21.574 1.00 67.81 116 PRO A O 1
ATOM 896 N N . GLN A 1 117 ? -9.166 -6.670 23.537 1.00 55.91 117 GLN A N 1
ATOM 897 C CA . GLN A 1 117 ? -10.034 -7.685 22.932 1.00 55.91 117 GLN A CA 1
ATOM 898 C C . GLN A 1 117 ? -10.867 -7.091 21.783 1.00 55.91 117 G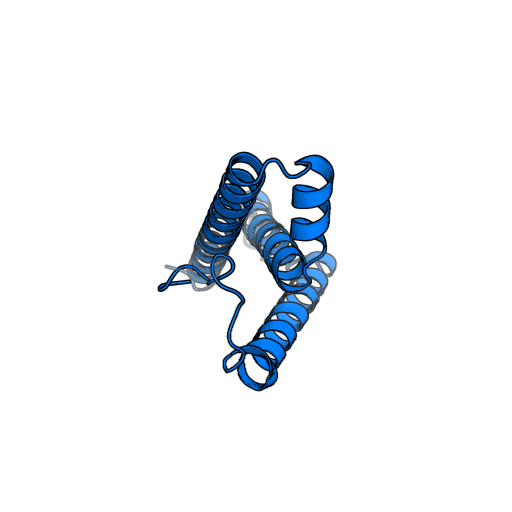LN A C 1
ATOM 900 O O . GLN A 1 117 ? -11.480 -6.032 21.923 1.00 55.91 117 GLN A O 1
ATOM 905 N N . GLY A 1 118 ? -10.843 -7.762 20.627 1.00 60.84 118 GLY A N 1
ATOM 906 C CA . GLY A 1 118 ? -11.499 -7.302 19.395 1.00 60.84 118 GLY A CA 1
ATOM 907 C C . GLY 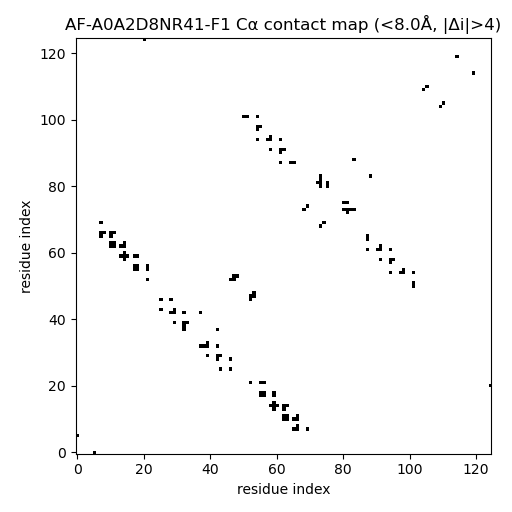A 1 118 ? -10.658 -6.379 18.501 1.00 60.84 118 GLY A C 1
ATOM 908 O O . GLY A 1 118 ? -11.129 -5.980 17.440 1.00 60.84 118 GLY A O 1
ATOM 909 N N . SER A 1 119 ? -9.419 -6.054 18.886 1.00 62.50 119 SER A N 1
ATOM 910 C CA . SER A 1 119 ? -8.451 -5.312 18.051 1.00 62.50 119 SER A CA 1
ATOM 911 C C . SER A 1 119 ? -7.281 -6.180 17.579 1.00 62.50 119 SER A C 1
ATOM 913 O O . SER A 1 119 ? -6.284 -5.656 17.084 1.00 62.50 119 SER A O 1
ATOM 915 N N . GLU A 1 120 ? -7.377 -7.498 17.765 1.00 66.31 120 GLU A N 1
ATOM 916 C CA . GLU A 1 120 ? -6.300 -8.432 17.448 1.00 66.31 120 G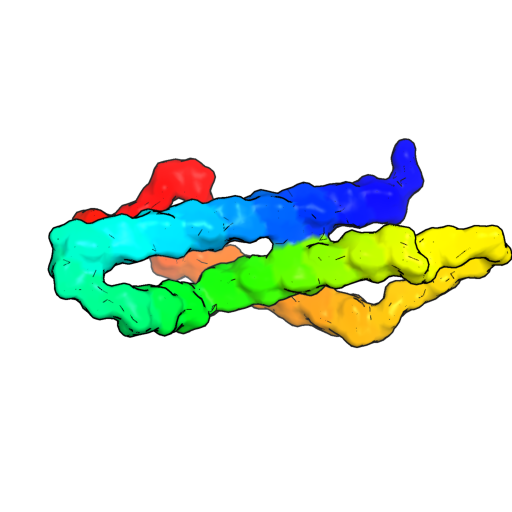LU A CA 1
ATOM 917 C C . GLU A 1 120 ? -6.031 -8.492 15.934 1.00 66.31 120 GLU A C 1
ATOM 919 O O . GLU A 1 120 ? -6.974 -8.477 15.131 1.00 66.31 120 GLU A O 1
ATOM 924 N N . PRO A 1 121 ? -4.756 -8.569 15.509 1.00 62.28 121 PRO A N 1
ATOM 925 C CA . PRO A 1 121 ? -4.412 -8.724 14.108 1.00 62.28 121 PRO A CA 1
ATOM 926 C C . PRO A 1 121 ? -4.855 -10.106 13.632 1.00 62.28 121 PRO A C 1
ATOM 928 O O . PRO A 1 121 ? -4.989 -11.054 14.406 1.00 62.28 121 PRO A O 1
ATOM 931 N N . VAL A 1 122 ? -5.047 -10.247 12.326 1.00 59.84 122 VAL A N 1
ATOM 932 C CA . VAL A 1 122 ? -5.349 -11.555 11.748 1.00 59.84 122 VAL A CA 1
ATOM 933 C C . VAL A 1 122 ? -4.141 -12.474 12.009 1.00 59.84 122 VAL A C 1
ATOM 935 O O . VAL A 1 122 ? -3.025 -12.049 11.741 1.00 59.84 122 VAL A O 1
ATOM 938 N N . PRO A 1 123 ? -4.306 -13.731 12.467 1.00 58.62 123 PRO A N 1
ATOM 939 C CA . PRO A 1 123 ? -3.182 -14.549 12.959 1.00 58.62 123 PRO A CA 1
ATOM 940 C C . PRO A 1 123 ? -2.031 -14.800 11.970 1.00 58.62 123 PRO A C 1
ATOM 942 O O . PRO A 1 123 ? -0.962 -15.255 12.362 1.00 58.62 123 PRO A O 1
ATOM 945 N N . TRP A 1 124 ? -2.268 -14.567 10.680 1.00 54.97 124 TRP A N 1
ATOM 946 C CA . TRP A 1 124 ? -1.319 -14.779 9.588 1.00 54.97 124 TRP A CA 1
ATOM 947 C C . TRP A 1 124 ? -0.887 -13.485 8.884 1.00 54.97 124 TRP A C 1
ATOM 949 O O . TRP A 1 124 ? -0.140 -13.561 7.907 1.00 54.97 124 TRP A O 1
ATOM 959 N N . SER A 1 125 ? -1.384 -12.324 9.327 1.00 50.62 125 SER A N 1
ATOM 960 C CA . SER A 1 125 ? -0.892 -11.008 8.892 1.00 50.62 125 SER A CA 1
ATOM 961 C C . SER A 1 125 ? 0.260 -10.558 9.772 1.00 50.62 125 SER A C 1
ATOM 963 O O . SER A 1 125 ? 1.254 -10.056 9.209 1.00 50.62 125 SER A O 1
#

Radius of gyration: 18.1 Å; Cα contacts (8 Å, |Δi|>4): 78; chains: 1; bounding box: 41×25×54 Å

Foldseek 3Di:
DDPLVVLLVVLQVLLVVLVVLLVVVLVLLQVVCVVVVHDNVVSVVVSCVDLVSVLSVLSSVLSVVSNVCCVPPQCPPDPDGDDDDPVSVVSNVVSVVSVVVVVVCCVPPNVPDDDPPSPDDDPVD

pLDDT: mean 87.43, std 13.68, range [47.88, 98.38]

Mean predicted aligned error: 6.43 Å